Protein AF-A0A930YF45-F1 (afdb_monomer_lite)

Radius of gyration: 13.36 Å; chains: 1; bounding box: 34×24×32 Å

Foldseek 3Di:
DWKDFLDFDWTKDADPPVQQRIFTKGWDPPWDWQADPAWIKIFGKIWTAGPPRQWTWIKTWIWIGGPQFIKTKIWTPAIGDPCHPKTWMFMWTWGDPDPGMTDIDTDIDID

Sequence (111 aa):
MAHTSLVLEEVPFESSLPGCETGTVVNSEDSMAQFNNHGGSFIGTKEFTCAGGTSGFDLRLRARFGAGGSTGSWVVADAWGAYAGMKGSGSLVGVSVSETEIDDIFTGTVR

Organism: NCBI:txid433663

Secondary structure (DSSP, 8-state):
-EEEESSS--EEEE--STT-SEEEEEE-TT-EEEEETTEEEEEEEEEEEETTSS-EEEEEEEEEEETTEEEEEEEEEEEEGGGTT--EEEEEEEEE-SSSEEEEEEEEEE-

pLDDT: mean 83.37, std 11.56, range [51.06, 96.75]

Structure (mmCIF, N/CA/C/O backbone):
data_AF-A0A930YF45-F1
#
_entry.id   AF-A0A930YF45-F1
#
loop_
_atom_site.group_PDB
_atom_site.id
_atom_site.type_symbol
_atom_site.label_atom_id
_atom_site.label_alt_id
_atom_site.label_comp_id
_atom_site.label_asym_id
_atom_site.label_entity_id
_atom_site.label_seq_id
_atom_site.pdbx_PDB_ins_code
_atom_site.Cartn_x
_atom_site.Cartn_y
_atom_site.Cartn_z
_atom_site.occupancy
_atom_site.B_iso_or_equiv
_atom_site.auth_seq_id
_atom_site.auth_comp_id
_atom_site.auth_asym_id
_atom_site.auth_atom_id
_atom_site.pdbx_PDB_model_num
ATOM 1 N N . MET A 1 1 ? -4.959 3.758 -6.150 1.00 52.62 1 MET A N 1
ATOM 2 C CA . MET A 1 1 ? -3.611 3.565 -6.729 1.00 52.62 1 MET A CA 1
ATOM 3 C C . MET A 1 1 ? -2.611 3.960 -5.660 1.00 52.62 1 MET A C 1
ATOM 5 O O . MET A 1 1 ? -2.894 4.924 -4.961 1.00 52.62 1 MET A O 1
ATOM 9 N N . ALA A 1 2 ? -1.525 3.215 -5.465 1.00 54.19 2 ALA A N 1
ATOM 10 C CA . ALA A 1 2 ? -0.462 3.635 -4.555 1.00 54.19 2 ALA A CA 1
ATOM 11 C C . ALA A 1 2 ? 0.850 3.721 -5.330 1.00 54.19 2 ALA A C 1
ATOM 13 O O . ALA A 1 2 ? 1.222 2.773 -6.021 1.00 54.19 2 ALA A O 1
ATOM 14 N N . HIS A 1 3 ? 1.535 4.850 -5.215 1.00 57.12 3 HIS A N 1
ATOM 15 C CA . HIS A 1 3 ? 2.862 5.012 -5.788 1.00 57.12 3 HIS A CA 1
ATOM 16 C C . HIS A 1 3 ? 3.869 4.295 -4.876 1.00 57.12 3 HIS A C 1
ATOM 18 O O . HIS A 1 3 ? 3.908 4.524 -3.668 1.00 57.12 3 HIS A O 1
ATOM 24 N N . THR A 1 4 ? 4.668 3.387 -5.428 1.00 52.97 4 THR A N 1
ATOM 25 C CA . THR A 1 4 ? 5.775 2.747 -4.716 1.00 52.97 4 THR A CA 1
ATOM 26 C C . THR A 1 4 ? 7.079 3.372 -5.185 1.00 52.97 4 THR A C 1
ATOM 28 O O . THR A 1 4 ? 7.594 3.053 -6.259 1.00 52.97 4 THR A O 1
ATOM 31 N N . SER A 1 5 ? 7.647 4.219 -4.327 1.00 52.91 5 SER A N 1
ATOM 32 C CA . SER A 1 5 ? 9.058 4.584 -4.412 1.00 52.91 5 SER A CA 1
ATOM 33 C C . SER A 1 5 ? 9.910 3.391 -3.967 1.00 52.91 5 SER A C 1
ATOM 35 O O . SER A 1 5 ? 9.614 2.732 -2.964 1.00 52.91 5 SER A O 1
ATOM 37 N N . LEU A 1 6 ? 10.972 3.082 -4.718 1.00 53.72 6 LEU A N 1
ATOM 38 C CA . LEU A 1 6 ? 11.993 2.113 -4.293 1.00 53.72 6 LEU A CA 1
ATOM 39 C C . LEU A 1 6 ? 12.941 2.693 -3.225 1.00 53.72 6 LEU A C 1
ATOM 41 O O . LEU A 1 6 ? 13.822 1.987 -2.732 1.00 53.72 6 LEU A O 1
ATOM 45 N N . VAL A 1 7 ? 12.749 3.960 -2.856 1.00 51.06 7 VAL A N 1
ATOM 46 C CA . VAL A 1 7 ? 13.379 4.642 -1.725 1.00 51.06 7 VAL A CA 1
ATOM 47 C C . VAL A 1 7 ? 12.352 4.686 -0.583 1.00 51.06 7 VAL A C 1
ATOM 49 O O . VAL A 1 7 ? 11.167 4.881 -0.837 1.00 51.06 7 VAL A O 1
ATOM 52 N N . LEU A 1 8 ? 12.769 4.430 0.663 1.00 55.00 8 LEU A N 1
ATOM 53 C CA . LEU A 1 8 ? 11.891 4.402 1.847 1.00 55.00 8 LEU A CA 1
ATOM 54 C C . LEU A 1 8 ? 11.304 5.795 2.133 1.00 55.00 8 LEU A C 1
ATOM 56 O O . LEU A 1 8 ? 11.839 6.541 2.949 1.00 55.00 8 LEU A O 1
ATOM 60 N N . GLU A 1 9 ? 10.216 6.142 1.458 1.00 62.72 9 GLU A N 1
ATOM 61 C CA . GLU A 1 9 ? 9.494 7.400 1.633 1.00 62.72 9 GLU A CA 1
ATOM 62 C C . GLU A 1 9 ? 8.000 7.130 1.833 1.00 62.72 9 GLU A C 1
ATOM 64 O O . GLU A 1 9 ? 7.456 6.159 1.305 1.00 62.72 9 GLU A O 1
ATOM 69 N N . GLU A 1 10 ? 7.344 7.990 2.615 1.00 69.19 10 GLU A N 1
ATOM 70 C CA . GLU A 1 10 ? 5.885 8.056 2.679 1.00 69.19 10 GLU A CA 1
ATOM 71 C C . GLU A 1 10 ? 5.355 8.525 1.330 1.00 69.19 10 GLU A C 1
ATOM 73 O O . GLU A 1 10 ? 5.654 9.634 0.884 1.00 69.19 10 GLU A O 1
ATOM 78 N N . VAL A 1 11 ? 4.546 7.689 0.686 1.00 78.31 11 VAL A N 1
ATOM 79 C CA . VAL A 1 11 ? 3.982 8.006 -0.626 1.00 78.31 11 VAL A CA 1
ATOM 80 C C . VAL A 1 11 ? 2.462 8.097 -0.530 1.00 78.31 11 VAL A C 1
ATOM 82 O O . VAL A 1 11 ? 1.858 7.292 0.182 1.00 78.31 11 VAL A O 1
ATOM 85 N N . PRO A 1 12 ? 1.795 9.056 -1.197 1.00 80.19 12 PRO A N 1
ATOM 86 C CA . PRO A 1 12 ? 0.340 9.094 -1.199 1.00 80.19 12 PRO A CA 1
ATOM 87 C C 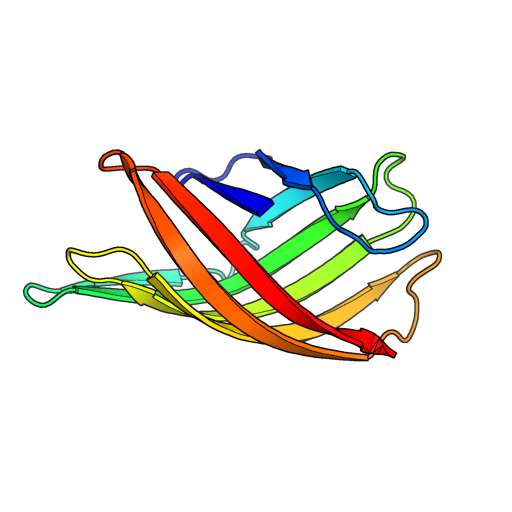. PRO A 1 12 ? -0.272 7.852 -1.864 1.00 80.19 12 PRO A C 1
ATOM 89 O O . PRO A 1 12 ? 0.244 7.330 -2.858 1.00 80.19 12 PRO A O 1
ATOM 92 N N . PHE A 1 13 ? -1.424 7.419 -1.350 1.00 83.25 13 PHE A N 1
ATOM 93 C CA . PHE A 1 13 ? -2.299 6.463 -2.026 1.00 83.25 13 PHE A CA 1
ATOM 94 C C . PHE A 1 13 ? -3.733 6.981 -2.126 1.00 83.25 13 PHE A C 1
ATOM 96 O O . PHE A 1 13 ? -4.185 7.798 -1.323 1.00 83.25 13 PHE A O 1
ATOM 103 N N . GLU A 1 14 ? -4.459 6.423 -3.089 1.00 83.69 14 GLU A N 1
ATOM 104 C CA . GLU A 1 14 ? -5.908 6.547 -3.228 1.00 83.69 14 GLU A CA 1
ATOM 105 C C . GLU A 1 14 ? -6.577 5.173 -3.112 1.00 83.69 14 GLU A C 1
ATOM 107 O O . GLU A 1 14 ? -6.093 4.185 -3.689 1.00 83.69 14 GLU A O 1
ATOM 112 N N . SER A 1 15 ? -7.708 5.099 -2.413 1.00 84.00 15 SER A N 1
ATOM 113 C CA . SER A 1 15 ? -8.489 3.873 -2.248 1.00 84.00 15 SER A CA 1
ATOM 114 C C . SER A 1 15 ? -9.993 4.109 -2.397 1.00 84.00 15 SER A C 1
ATOM 116 O O . SER A 1 15 ? -10.486 5.230 -2.315 1.00 84.00 15 SER A O 1
ATOM 118 N N . SER A 1 16 ? -10.738 3.028 -2.620 1.00 85.50 16 SER A N 1
ATOM 119 C CA . SER A 1 16 ? -12.205 3.031 -2.605 1.00 85.50 16 SER A CA 1
ATOM 120 C C . SER A 1 16 ? -12.792 2.614 -1.250 1.00 85.50 16 SER A C 1
ATOM 122 O O . SER A 1 16 ? -13.994 2.360 -1.161 1.00 85.50 16 SER A O 1
ATOM 124 N N . LEU A 1 17 ? -11.964 2.498 -0.204 1.00 83.69 17 LEU A N 1
ATOM 125 C CA . LEU A 1 17 ? -12.414 2.144 1.139 1.00 83.69 17 LEU A CA 1
ATOM 126 C C . LEU A 1 17 ? -13.086 3.363 1.793 1.00 83.69 17 LEU A C 1
ATOM 128 O O . LEU A 1 17 ? -12.437 4.404 1.917 1.00 83.69 17 LEU A O 1
ATOM 132 N N . PRO A 1 18 ? -14.360 3.256 2.220 1.00 84.00 18 PRO A N 1
ATOM 133 C CA . PRO A 1 18 ? -15.068 4.373 2.840 1.00 84.00 18 PRO A CA 1
ATOM 134 C C . PRO A 1 18 ? -14.363 4.856 4.111 1.00 84.00 18 PRO A C 1
ATOM 136 O O . PRO A 1 18 ? -14.214 4.082 5.053 1.00 84.00 18 PRO A O 1
ATOM 139 N N . GLY A 1 19 ? -13.977 6.133 4.156 1.00 83.25 19 GLY A N 1
ATOM 140 C CA . GLY A 1 19 ? -13.215 6.715 5.266 1.00 83.25 19 GLY A CA 1
ATOM 141 C C . GLY A 1 19 ? -11.704 6.468 5.197 1.00 83.25 19 GLY A C 1
ATOM 142 O O . GLY A 1 19 ? -11.011 6.626 6.201 1.00 83.25 19 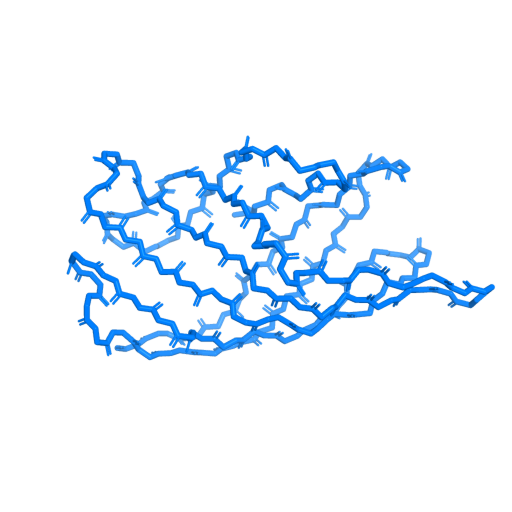GLY A O 1
ATOM 143 N N . CYS A 1 20 ? -11.188 6.021 4.054 1.00 87.62 20 CYS A N 1
ATOM 144 C CA . CYS A 1 20 ? -9.759 5.906 3.750 1.00 87.62 20 CYS A CA 1
ATOM 145 C C . CYS A 1 20 ? -9.511 6.147 2.258 1.00 87.62 20 CYS A C 1
ATOM 147 O O . CYS A 1 20 ? -8.727 5.454 1.608 1.00 87.62 20 CYS A O 1
ATOM 149 N N . GLU A 1 21 ? -10.222 7.113 1.683 1.00 90.62 21 GLU A N 1
ATOM 150 C CA . GLU A 1 21 ? -10.140 7.436 0.261 1.00 90.62 21 GLU A CA 1
ATOM 151 C C . GLU A 1 21 ? -8.730 7.891 -0.127 1.00 90.62 21 GLU A C 1
ATOM 153 O O . GLU A 1 21 ? -8.292 7.651 -1.250 1.00 90.62 21 GLU A O 1
ATOM 158 N N . THR A 1 22 ? -8.007 8.497 0.817 1.00 88.12 22 THR A N 1
ATOM 159 C CA . THR A 1 22 ? -6.609 8.905 0.672 1.00 88.12 22 THR A CA 1
ATOM 160 C C . THR A 1 22 ? -5.800 8.595 1.929 1.00 88.12 22 THR A C 1
ATOM 162 O O . THR A 1 22 ? -6.352 8.420 3.022 1.00 88.12 22 THR A O 1
ATOM 165 N N . GLY A 1 23 ? -4.477 8.547 1.785 1.00 87.94 23 GLY A N 1
ATOM 166 C CA . GLY A 1 23 ? -3.557 8.331 2.897 1.00 87.94 23 GLY A CA 1
ATOM 167 C C . GLY A 1 23 ? -2.098 8.255 2.458 1.00 87.94 23 GLY A C 1
ATOM 168 O O . GLY A 1 23 ? -1.769 8.629 1.332 1.00 87.94 23 GLY A O 1
ATOM 169 N N . THR A 1 24 ? -1.236 7.763 3.343 1.00 88.25 24 THR A N 1
ATOM 170 C CA . THR A 1 24 ? 0.181 7.493 3.072 1.00 88.25 24 THR A CA 1
ATOM 171 C C . THR A 1 24 ? 0.479 6.002 3.147 1.00 88.25 24 THR A C 1
ATOM 173 O O . THR A 1 24 ? -0.142 5.264 3.911 1.00 88.25 24 THR A O 1
ATOM 176 N N . VAL A 1 25 ? 1.421 5.545 2.327 1.00 88.06 25 VAL A N 1
ATOM 177 C CA . VAL A 1 25 ? 1.942 4.180 2.356 1.00 88.06 25 VAL A CA 1
ATOM 178 C C . VAL A 1 25 ? 3.444 4.196 2.608 1.00 88.06 25 VAL A C 1
ATOM 180 O O . VAL A 1 25 ? 4.167 4.987 2.002 1.00 88.06 25 VAL A O 1
ATOM 183 N N . VAL A 1 26 ? 3.912 3.300 3.476 1.00 87.62 26 VAL A N 1
ATOM 184 C CA . VAL A 1 26 ? 5.340 3.078 3.752 1.00 87.62 26 VAL A CA 1
ATOM 185 C C . VAL A 1 26 ? 5.679 1.597 3.713 1.00 87.62 26 VAL A C 1
ATOM 187 O O . VAL A 1 26 ? 4.873 0.745 4.085 1.00 87.62 26 VAL A O 1
ATOM 190 N N . ASN A 1 27 ? 6.888 1.274 3.251 1.00 84.38 27 ASN A N 1
ATOM 191 C CA . ASN A 1 27 ? 7.417 -0.081 3.381 1.00 84.38 27 ASN A CA 1
ATOM 192 C C . ASN A 1 27 ? 7.926 -0.276 4.812 1.00 84.38 27 ASN A C 1
ATOM 194 O O . ASN A 1 27 ? 8.679 0.554 5.320 1.00 84.38 27 ASN A O 1
ATOM 198 N N . SER A 1 28 ? 7.564 -1.393 5.433 1.00 81.44 28 SER A N 1
ATOM 199 C CA . SER A 1 28 ? 8.115 -1.798 6.722 1.00 81.44 28 SER A CA 1
ATOM 200 C C . SER A 1 28 ? 9.613 -2.113 6.622 1.00 81.44 28 SER A C 1
ATOM 202 O O . SER A 1 28 ? 10.116 -2.469 5.553 1.00 81.44 28 SER A O 1
ATOM 204 N N . GLU A 1 29 ? 10.327 -2.053 7.748 1.00 78.38 29 GLU A N 1
ATOM 205 C CA . GLU A 1 29 ? 11.772 -2.326 7.803 1.00 78.38 29 GLU A CA 1
ATOM 206 C C . GLU A 1 29 ? 12.151 -3.757 7.372 1.00 78.38 29 GLU A C 1
ATOM 208 O O . GLU A 1 29 ? 13.260 -3.986 6.892 1.00 78.38 29 GLU A O 1
ATOM 213 N N . ASP A 1 30 ? 11.241 -4.728 7.507 1.00 78.00 30 ASP A N 1
ATOM 214 C CA . ASP A 1 30 ? 11.443 -6.123 7.088 1.00 78.00 30 ASP A CA 1
ATOM 215 C C . ASP A 1 30 ? 11.175 -6.363 5.591 1.00 78.00 30 ASP A C 1
ATOM 217 O O . ASP A 1 30 ? 11.301 -7.490 5.099 1.00 78.00 30 ASP A O 1
ATOM 221 N N . SER A 1 31 ? 10.819 -5.315 4.848 1.00 81.38 31 SER A N 1
ATOM 222 C CA . SER A 1 31 ? 10.580 -5.399 3.413 1.00 81.38 31 SER A CA 1
ATOM 223 C C . SER A 1 31 ? 11.874 -5.602 2.634 1.00 81.38 31 SER A C 1
ATOM 225 O O . SER A 1 31 ? 12.809 -4.808 2.706 1.00 81.38 31 SER A O 1
ATOM 227 N N . MET A 1 32 ? 11.911 -6.656 1.818 1.00 78.50 32 MET A N 1
ATOM 228 C CA . MET A 1 32 ? 13.078 -7.011 1.020 1.00 78.50 32 MET A CA 1
ATOM 229 C C . MET A 1 32 ? 12.730 -7.077 -0.468 1.00 78.50 32 MET A C 1
ATOM 231 O O . MET A 1 32 ? 11.895 -7.878 -0.902 1.00 78.50 32 MET A O 1
ATOM 235 N N . ALA A 1 33 ? 13.441 -6.274 -1.259 1.00 78.00 33 ALA A N 1
ATOM 236 C CA . ALA A 1 33 ? 13.495 -6.395 -2.708 1.00 78.00 33 ALA A CA 1
ATOM 237 C C . ALA A 1 33 ? 14.765 -7.157 -3.115 1.00 78.00 33 ALA A C 1
ATOM 239 O O . ALA A 1 33 ? 15.868 -6.834 -2.679 1.00 78.00 33 ALA A O 1
ATOM 240 N N . GLN A 1 34 ? 14.612 -8.179 -3.952 1.00 79.31 34 GLN A N 1
ATOM 241 C CA . GLN A 1 34 ? 15.720 -8.929 -4.539 1.00 79.31 34 GLN A CA 1
ATOM 242 C C . GLN A 1 34 ? 15.662 -8.810 -6.054 1.00 79.31 34 GLN A C 1
ATOM 244 O O . GLN A 1 34 ? 14.601 -9.008 -6.642 1.00 79.31 34 GLN A O 1
ATOM 249 N N . PHE A 1 35 ? 16.802 -8.544 -6.684 1.00 76.00 35 PHE A N 1
ATOM 250 C CA . PHE A 1 35 ? 16.915 -8.398 -8.133 1.00 76.00 35 PHE A CA 1
ATOM 251 C C . PHE A 1 35 ? 17.923 -9.404 -8.692 1.00 76.00 35 PHE A C 1
ATOM 253 O O . PHE A 1 35 ? 18.955 -9.679 -8.079 1.00 76.00 35 PHE A O 1
ATOM 260 N N . ASN A 1 36 ? 17.614 -9.977 -9.851 1.00 73.00 36 ASN A N 1
ATOM 261 C CA . ASN A 1 36 ? 18.479 -10.862 -10.621 1.00 73.00 36 ASN A CA 1
ATOM 262 C C . ASN A 1 36 ? 18.400 -10.513 -12.121 1.00 73.00 36 ASN A C 1
ATOM 264 O O . ASN A 1 36 ? 17.588 -9.694 -12.545 1.00 73.00 36 ASN A O 1
ATOM 268 N N . ASN A 1 37 ? 19.226 -11.160 -12.947 1.00 68.88 37 ASN A N 1
ATOM 269 C CA . ASN A 1 37 ? 19.311 -10.865 -14.387 1.00 68.88 37 ASN A CA 1
ATOM 270 C C . ASN A 1 37 ? 18.012 -11.128 -15.185 1.00 68.88 37 ASN A C 1
ATOM 272 O O . ASN A 1 37 ? 17.957 -10.798 -16.365 1.00 68.88 37 ASN A O 1
ATOM 276 N N . HIS A 1 38 ? 16.986 -11.732 -14.579 1.00 67.81 38 HIS A N 1
ATOM 277 C CA . HIS A 1 38 ? 15.713 -12.076 -15.220 1.00 67.81 38 HIS A CA 1
ATOM 278 C C . HIS A 1 38 ? 14.511 -11.339 -14.606 1.00 67.81 38 HIS A C 1
ATOM 280 O O . HIS A 1 38 ? 13.374 -11.606 -14.996 1.00 67.81 38 HIS A O 1
ATOM 286 N N . GLY A 1 39 ? 14.737 -10.439 -13.644 1.00 75.19 39 GLY A N 1
ATOM 287 C CA . GLY A 1 39 ? 13.684 -9.704 -12.949 1.00 75.19 39 GLY A CA 1
ATOM 288 C C . GLY A 1 39 ? 13.970 -9.543 -11.461 1.00 75.19 39 GLY A C 1
ATOM 289 O O . GLY A 1 39 ? 15.101 -9.666 -11.002 1.00 75.19 39 GLY A O 1
ATOM 290 N N . GLY A 1 40 ? 12.931 -9.282 -10.680 1.00 82.19 40 GLY A N 1
ATOM 291 C CA . GLY A 1 40 ? 13.054 -9.152 -9.233 1.00 82.19 40 GLY A CA 1
ATOM 292 C C . GLY A 1 40 ? 11.887 -9.764 -8.477 1.00 82.19 40 GLY A C 1
ATOM 293 O O . GLY A 1 40 ? 10.915 -10.242 -9.059 1.00 82.19 40 GLY A O 1
ATOM 294 N N . SER A 1 41 ? 11.971 -9.747 -7.157 1.00 84.81 41 SER A N 1
ATOM 295 C CA . SER A 1 41 ? 10.865 -10.087 -6.274 1.00 84.81 41 SER A CA 1
ATOM 296 C C . SER A 1 41 ? 10.850 -9.193 -5.052 1.00 84.81 41 SER A C 1
ATOM 298 O O . SER A 1 41 ? 11.907 -8.880 -4.510 1.00 84.81 41 SER A O 1
ATOM 300 N N . PHE A 1 42 ? 9.653 -8.855 -4.593 1.00 84.62 42 PHE A N 1
ATOM 301 C CA . PHE A 1 42 ? 9.424 -8.169 -3.332 1.00 84.62 42 PHE A CA 1
ATOM 302 C C . PHE A 1 42 ? 8.679 -9.087 -2.380 1.00 84.62 42 PHE A C 1
ATOM 304 O O . PHE A 1 42 ? 7.669 -9.695 -2.753 1.00 84.62 42 PHE A O 1
ATOM 311 N N . ILE A 1 43 ? 9.173 -9.181 -1.153 1.00 88.19 43 ILE A N 1
ATOM 312 C CA . ILE A 1 43 ? 8.464 -9.790 -0.035 1.00 88.19 43 ILE A CA 1
ATOM 313 C C . ILE A 1 43 ? 8.611 -8.828 1.133 1.00 88.19 43 ILE A C 1
ATOM 315 O O . ILE A 1 43 ? 9.730 -8.531 1.541 1.00 88.19 43 ILE A O 1
ATOM 319 N N . GLY A 1 44 ? 7.493 -8.349 1.657 1.00 90.06 44 GLY A N 1
ATOM 320 C CA . GLY A 1 44 ? 7.506 -7.336 2.702 1.00 90.06 44 GLY A CA 1
ATOM 321 C C . GLY A 1 44 ? 6.113 -6.984 3.176 1.00 90.06 44 GLY A C 1
ATOM 322 O O . GLY A 1 44 ? 5.128 -7.560 2.699 1.00 90.06 44 GLY A O 1
ATOM 323 N N . THR A 1 45 ? 6.044 -6.035 4.096 1.00 91.88 45 THR A N 1
ATOM 324 C CA . THR A 1 45 ? 4.792 -5.466 4.584 1.00 91.88 45 THR A CA 1
ATOM 325 C C . THR A 1 45 ? 4.748 -3.993 4.192 1.00 91.88 45 THR A C 1
ATOM 327 O O . THR A 1 45 ? 5.757 -3.294 4.224 1.00 91.88 45 THR A O 1
ATOM 330 N N . LYS A 1 46 ? 3.587 -3.521 3.752 1.00 90.06 46 LYS A N 1
ATOM 331 C CA . LYS A 1 46 ? 3.330 -2.094 3.561 1.00 90.06 46 LYS A CA 1
ATOM 332 C C . LYS A 1 46 ? 2.271 -1.657 4.553 1.00 90.06 46 LYS A C 1
ATOM 334 O O . LYS A 1 46 ? 1.211 -2.279 4.598 1.00 90.06 46 LYS A O 1
ATOM 339 N N . GLU A 1 47 ? 2.563 -0.597 5.284 1.00 92.25 47 GLU A N 1
ATOM 340 C CA . GLU A 1 47 ? 1.616 0.073 6.169 1.00 92.25 47 GLU A CA 1
ATOM 341 C C . GLU A 1 47 ? 0.881 1.146 5.364 1.00 92.25 47 GLU A C 1
ATOM 343 O O . GLU A 1 47 ? 1.514 1.984 4.720 1.00 92.25 47 GLU A O 1
ATOM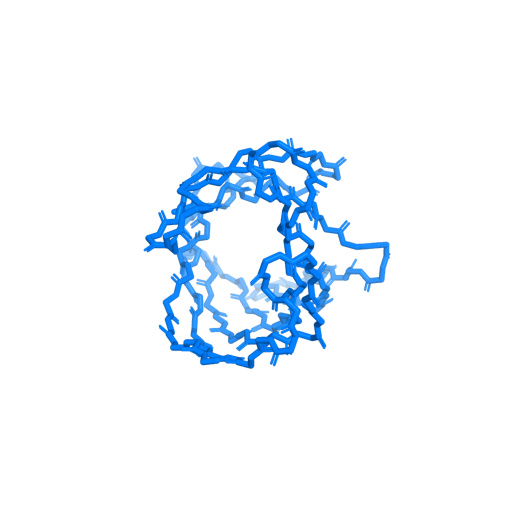 348 N N . PHE A 1 48 ? -0.449 1.089 5.374 1.00 92.19 48 PHE A N 1
ATOM 349 C CA . PHE A 1 48 ? -1.338 2.079 4.778 1.00 92.19 48 PHE A CA 1
ATOM 350 C C . PHE A 1 48 ? -2.025 2.855 5.892 1.00 92.19 48 PHE A C 1
ATOM 352 O O . PHE A 1 48 ? -2.873 2.319 6.609 1.00 92.19 48 PHE A O 1
ATOM 359 N N . THR A 1 49 ? -1.708 4.139 5.990 1.00 93.38 49 THR A N 1
ATOM 360 C CA . THR A 1 49 ? -2.271 5.041 6.990 1.00 93.38 49 THR A CA 1
ATOM 361 C C . THR A 1 49 ? -3.250 5.993 6.325 1.00 93.38 49 THR A C 1
ATOM 363 O O . THR A 1 49 ? -2.884 6.791 5.465 1.00 93.38 49 THR A O 1
ATOM 366 N N . CYS A 1 50 ? -4.520 5.912 6.713 1.00 92.12 50 CYS A N 1
ATOM 367 C CA . CYS A 1 50 ? -5.584 6.738 6.154 1.00 92.12 50 CYS A CA 1
ATOM 368 C C . CYS A 1 50 ? -5.429 8.203 6.578 1.00 92.12 50 CYS A C 1
ATOM 370 O O . CYS A 1 50 ? -4.890 8.505 7.649 1.00 92.12 50 CYS A O 1
ATOM 372 N N . ALA A 1 51 ? -5.945 9.125 5.764 1.00 84.94 51 ALA A N 1
ATOM 373 C CA . ALA A 1 51 ? -5.935 10.550 6.069 1.00 84.94 51 ALA A CA 1
ATOM 374 C C . ALA A 1 51 ? -6.503 10.824 7.476 1.00 84.94 51 ALA A C 1
ATOM 376 O O . ALA A 1 51 ? -7.613 10.418 7.817 1.00 84.94 51 ALA A O 1
ATOM 377 N N . GLY A 1 52 ? -5.712 11.508 8.307 1.00 80.81 52 GLY A N 1
ATOM 378 C CA . GLY A 1 52 ? -6.013 11.743 9.723 1.00 80.81 52 GLY A CA 1
ATOM 379 C C . GLY A 1 52 ? -5.262 10.829 10.698 1.00 80.81 52 GLY A C 1
ATOM 380 O O . GLY A 1 52 ? -5.284 11.102 11.894 1.00 80.81 52 GLY A O 1
ATOM 381 N N . GLY A 1 53 ? -4.573 9.787 10.220 1.00 85.88 53 GLY A N 1
ATOM 382 C CA . GLY A 1 53 ? -3.583 9.019 10.988 1.00 85.88 53 GLY A CA 1
ATOM 383 C C . GLY A 1 53 ? -4.135 8.123 12.102 1.00 85.88 53 GLY A C 1
ATOM 384 O O . GLY A 1 53 ? -3.376 7.438 12.777 1.00 85.88 53 GLY A O 1
ATOM 385 N N . THR A 1 54 ? -5.449 8.109 12.327 1.00 89.56 54 THR A N 1
ATOM 386 C CA . THR A 1 54 ? -6.088 7.349 13.418 1.00 89.56 54 THR A CA 1
ATOM 387 C C . THR A 1 54 ? -6.542 5.950 13.008 1.00 89.56 54 THR A C 1
ATOM 389 O O . THR A 1 54 ? -6.968 5.164 13.856 1.00 89.56 54 THR A O 1
ATOM 392 N N . SER A 1 55 ? -6.481 5.630 11.717 1.00 93.56 55 SER A N 1
ATOM 393 C CA . SER A 1 55 ? -6.888 4.342 11.163 1.00 93.56 55 SER A CA 1
ATOM 394 C C . SER A 1 55 ? -5.999 3.957 9.990 1.00 93.56 55 SER A C 1
ATOM 396 O O . SER A 1 55 ? -5.450 4.826 9.310 1.00 93.56 55 SER A O 1
ATOM 398 N N . GLY A 1 56 ? -5.858 2.656 9.776 1.00 94.25 56 GLY A N 1
ATOM 399 C CA . GLY A 1 56 ? -4.992 2.113 8.745 1.00 94.25 56 GLY A CA 1
ATOM 400 C C . GLY A 1 56 ? -4.927 0.595 8.806 1.00 94.25 56 GLY A C 1
ATOM 401 O O . GLY A 1 56 ? -5.639 -0.044 9.594 1.00 94.25 56 GLY A O 1
ATOM 402 N N . PHE A 1 57 ? -4.121 0.027 7.922 1.00 94.88 57 PHE A N 1
ATOM 403 C CA . PHE A 1 57 ? -3.947 -1.410 7.784 1.00 94.88 57 PHE A CA 1
ATOM 404 C C . PHE A 1 57 ? -2.603 -1.764 7.156 1.00 94.88 57 PHE A C 1
ATOM 406 O O . PHE A 1 57 ? -2.064 -1.038 6.323 1.00 94.88 57 PHE A O 1
ATOM 413 N N . ASP A 1 58 ? -2.124 -2.953 7.496 1.00 94.75 58 ASP A N 1
ATOM 414 C CA . ASP A 1 58 ? -0.899 -3.522 6.962 1.00 94.75 58 ASP A CA 1
ATOM 415 C C . ASP A 1 58 ? -1.220 -4.569 5.912 1.00 94.75 58 ASP A C 1
ATOM 417 O O . ASP A 1 58 ? -1.981 -5.514 6.151 1.00 94.75 58 ASP A O 1
ATOM 421 N N . LEU A 1 59 ? -0.583 -4.461 4.751 1.00 94.25 59 LEU A N 1
ATOM 422 C CA . LEU A 1 59 ? -0.630 -5.484 3.719 1.00 94.25 59 LEU A CA 1
ATOM 423 C C . LEU A 1 59 ? 0.692 -6.235 3.668 1.00 94.25 59 LEU A C 1
ATOM 425 O O . LEU A 1 59 ? 1.732 -5.669 3.336 1.00 94.25 59 LEU A O 1
ATOM 429 N N . ARG A 1 60 ? 0.643 -7.548 3.895 1.00 94.19 60 ARG A N 1
ATOM 430 C CA . ARG A 1 60 ? 1.760 -8.439 3.583 1.00 94.19 60 ARG A CA 1
ATOM 431 C C . ARG A 1 60 ? 1.733 -8.801 2.107 1.00 94.19 60 ARG A C 1
ATOM 433 O O . ARG A 1 60 ? 0.723 -9.279 1.590 1.00 94.19 60 ARG A O 1
ATOM 440 N N . LEU A 1 61 ? 2.871 -8.628 1.450 1.00 91.94 61 LEU A N 1
ATOM 441 C CA . LEU A 1 61 ? 3.005 -8.628 0.002 1.00 91.94 61 LEU A CA 1
ATOM 442 C C . LEU A 1 61 ? 3.987 -9.683 -0.477 1.00 91.94 61 LEU A C 1
ATOM 444 O O . LEU A 1 61 ? 5.015 -9.959 0.146 1.00 91.94 61 LEU A O 1
ATOM 448 N N . ARG A 1 62 ? 3.680 -10.237 -1.647 1.00 91.44 62 ARG A N 1
ATOM 449 C CA . ARG A 1 62 ? 4.617 -11.015 -2.450 1.00 91.44 62 ARG A CA 1
ATOM 450 C C . ARG A 1 62 ? 4.425 -10.641 -3.912 1.00 91.44 62 ARG A C 1
ATOM 452 O O . ARG A 1 62 ? 3.390 -10.970 -4.488 1.00 91.44 62 ARG A O 1
ATOM 459 N N . ALA A 1 63 ? 5.423 -10.002 -4.506 1.00 90.06 63 ALA A N 1
ATOM 460 C CA . ALA A 1 63 ? 5.403 -9.573 -5.900 1.00 90.06 63 ALA A CA 1
ATOM 461 C C . ALA A 1 63 ? 6.639 -10.054 -6.662 1.00 90.06 63 ALA A C 1
ATOM 463 O O . ALA A 1 63 ? 7.688 -10.334 -6.078 1.00 90.06 63 ALA A O 1
ATOM 464 N N . ARG A 1 64 ? 6.507 -10.151 -7.982 1.00 88.00 64 ARG A N 1
ATOM 465 C CA . ARG A 1 64 ? 7.595 -10.357 -8.937 1.00 88.00 64 ARG A CA 1
ATOM 466 C C . ARG A 1 64 ? 7.671 -9.152 -9.864 1.00 88.00 64 ARG A C 1
ATOM 468 O O . ARG A 1 64 ? 6.636 -8.699 -10.341 1.00 88.00 64 ARG A O 1
ATOM 475 N N . PHE A 1 65 ? 8.885 -8.694 -10.134 1.00 82.38 65 PHE A N 1
ATOM 476 C CA . PHE A 1 65 ? 9.204 -7.609 -11.054 1.00 82.38 65 PHE A CA 1
ATOM 477 C C . PHE A 1 65 ? 9.771 -8.169 -12.356 1.00 82.38 65 PHE A C 1
ATOM 479 O O . PHE A 1 65 ? 10.548 -9.126 -12.340 1.00 82.38 65 PHE A O 1
ATOM 486 N N . GLY A 1 66 ? 9.434 -7.539 -13.472 1.00 75.19 66 GLY A N 1
ATOM 487 C CA . GLY A 1 66 ? 10.041 -7.778 -14.776 1.00 75.19 66 GLY A CA 1
ATOM 488 C C . GLY A 1 66 ? 10.010 -6.510 -15.625 1.00 75.19 66 GLY A C 1
ATOM 489 O O . GLY A 1 66 ? 9.571 -5.460 -15.169 1.00 75.19 66 GLY A O 1
ATOM 490 N N . ALA A 1 67 ? 10.436 -6.615 -16.884 1.00 69.00 67 ALA A N 1
ATOM 491 C CA . ALA A 1 67 ? 10.527 -5.471 -17.800 1.00 69.00 67 ALA A CA 1
ATOM 492 C C . ALA A 1 67 ? 9.190 -4.738 -18.057 1.00 69.00 67 ALA A C 1
ATOM 494 O O . ALA A 1 67 ? 9.199 -3.625 -18.566 1.00 69.00 67 ALA A O 1
ATOM 495 N N . GLY A 1 68 ? 8.052 -5.360 -17.730 1.00 72.44 68 GLY A N 1
ATOM 496 C CA . GLY A 1 68 ? 6.714 -4.785 -17.893 1.00 72.44 68 GLY A CA 1
ATOM 497 C C . GLY A 1 68 ? 6.045 -4.313 -16.598 1.00 72.44 68 GLY A C 1
ATOM 498 O O . GLY A 1 68 ? 4.852 -4.034 -16.638 1.00 72.44 68 GLY A O 1
ATOM 499 N N . GLY A 1 69 ? 6.761 -4.276 -15.466 1.00 81.19 69 GLY A N 1
ATOM 500 C CA . GLY A 1 69 ? 6.212 -3.878 -14.165 1.00 81.19 69 GLY A CA 1
ATOM 501 C C . GLY A 1 69 ? 6.220 -4.995 -13.118 1.00 81.19 69 GLY A C 1
ATOM 502 O O . GLY A 1 69 ? 7.107 -5.857 -13.114 1.00 81.19 69 GLY A O 1
ATOM 503 N N . SER A 1 70 ? 5.244 -4.975 -12.208 1.00 85.56 70 SER A N 1
ATOM 504 C CA . SER A 1 70 ? 5.129 -5.913 -11.089 1.00 85.56 70 SER A CA 1
ATOM 505 C C . SER A 1 70 ? 3.809 -6.692 -11.130 1.00 85.56 70 SER A C 1
ATOM 507 O O . SER A 1 70 ? 2.777 -6.194 -11.572 1.00 85.56 70 SER A O 1
ATOM 509 N N . THR A 1 71 ? 3.819 -7.942 -10.677 1.00 90.69 71 THR A N 1
ATOM 510 C CA . THR A 1 71 ? 2.587 -8.692 -10.385 1.00 90.69 71 THR A CA 1
ATOM 511 C C . THR A 1 71 ? 2.745 -9.438 -9.076 1.00 90.69 71 THR A C 1
ATOM 513 O O . THR A 1 71 ? 3.817 -9.972 -8.775 1.00 90.69 71 THR A O 1
ATOM 516 N N . GLY A 1 72 ? 1.687 -9.493 -8.277 1.00 92.06 72 GLY A N 1
ATOM 517 C CA . GLY A 1 72 ? 1.774 -10.106 -6.963 1.00 92.06 72 GLY A CA 1
ATOM 518 C C . GLY A 1 72 ? 0.442 -10.353 -6.285 1.00 92.06 72 GLY A C 1
ATOM 519 O O . GLY A 1 72 ? -0.634 -10.160 -6.849 1.00 92.06 72 GLY A O 1
ATOM 520 N N . SER A 1 73 ? 0.549 -10.785 -5.039 1.00 94.31 73 SER A N 1
ATOM 521 C CA . SER A 1 73 ? -0.569 -11.011 -4.133 1.00 94.31 73 SER A CA 1
ATOM 522 C C . SER A 1 73 ? -0.351 -10.271 -2.826 1.00 94.31 73 SER A C 1
ATOM 524 O O . SER A 1 73 ? 0.792 -10.096 -2.390 1.00 94.31 73 SER A O 1
ATOM 526 N N . TRP A 1 74 ? -1.452 -9.928 -2.172 1.00 95.38 74 TRP A N 1
ATOM 527 C CA . TRP A 1 74 ? -1.450 -9.292 -0.865 1.00 95.38 74 TRP A CA 1
ATOM 528 C C . TRP A 1 74 ? -2.475 -9.926 0.070 1.00 95.38 74 TRP A C 1
ATOM 530 O O . TRP A 1 74 ? -3.472 -10.509 -0.368 1.00 95.38 74 TRP A O 1
ATOM 540 N N . VAL A 1 75 ? -2.224 -9.797 1.369 1.00 96.75 75 VAL A N 1
ATOM 541 C CA . VAL A 1 75 ? -3.145 -10.168 2.447 1.00 96.75 75 VAL A CA 1
ATOM 542 C C . VAL A 1 75 ? -3.060 -9.126 3.557 1.00 96.75 75 VAL A C 1
ATOM 544 O O . VAL A 1 75 ? -1.973 -8.629 3.840 1.00 96.75 75 VAL A O 1
ATOM 547 N N . VAL A 1 76 ? -4.191 -8.809 4.186 1.00 95.69 76 VAL A N 1
ATOM 548 C CA . VAL A 1 76 ? -4.225 -7.955 5.382 1.00 95.69 76 VAL A CA 1
ATOM 549 C C . VAL A 1 76 ? -3.521 -8.694 6.519 1.00 95.69 76 VAL A C 1
ATOM 551 O O . VAL A 1 76 ? -3.967 -9.768 6.939 1.00 95.69 76 VAL A O 1
ATOM 554 N N . ALA A 1 77 ? -2.402 -8.143 6.973 1.00 95.81 77 ALA A N 1
ATOM 555 C CA . ALA A 1 77 ? -1.612 -8.661 8.079 1.00 95.81 77 ALA A CA 1
ATOM 556 C C . ALA A 1 77 ? -2.184 -8.178 9.415 1.00 95.81 77 ALA A C 1
ATOM 558 O O . ALA A 1 77 ? -2.458 -9.001 10.292 1.00 95.81 77 ALA A O 1
ATOM 559 N N . ASP A 1 78 ? -2.440 -6.875 9.511 1.00 95.75 78 ASP A N 1
ATOM 560 C CA . ASP A 1 78 ? -3.060 -6.224 10.659 1.00 95.75 78 ASP A CA 1
ATOM 561 C C . ASP A 1 78 ? -3.904 -5.019 10.220 1.00 95.75 78 ASP A C 1
ATOM 563 O O . ASP A 1 78 ? -3.811 -4.570 9.076 1.00 95.75 78 ASP A O 1
ATOM 567 N N . ALA A 1 79 ? -4.769 -4.531 11.105 1.00 95.06 79 ALA A N 1
ATOM 568 C CA . ALA A 1 79 ? -5.559 -3.328 10.883 1.00 95.06 79 ALA A CA 1
ATOM 569 C C . ALA A 1 79 ? -5.976 -2.682 12.207 1.00 95.06 79 ALA A C 1
ATOM 571 O O . ALA A 1 79 ? -6.279 -3.374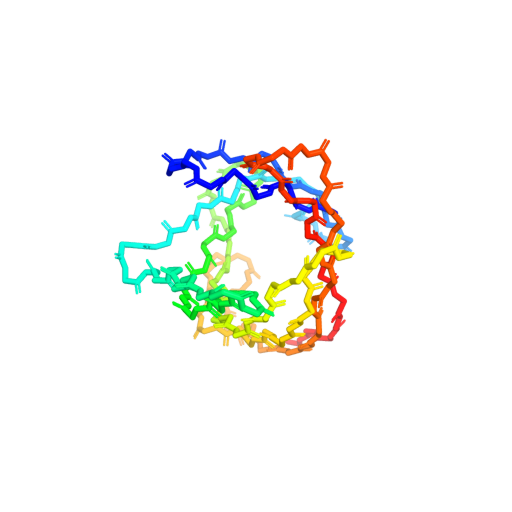 13.183 1.00 95.06 79 ALA A O 1
ATOM 572 N N . TRP A 1 80 ? -6.053 -1.351 12.227 1.00 95.69 80 TRP A N 1
ATOM 573 C CA . TRP A 1 80 ? -6.329 -0.564 13.431 1.00 95.69 80 TRP A CA 1
ATOM 574 C C . TRP A 1 80 ? -7.332 0.567 13.191 1.00 95.69 80 TRP A C 1
ATOM 576 O O . TRP A 1 80 ? -7.749 0.875 12.0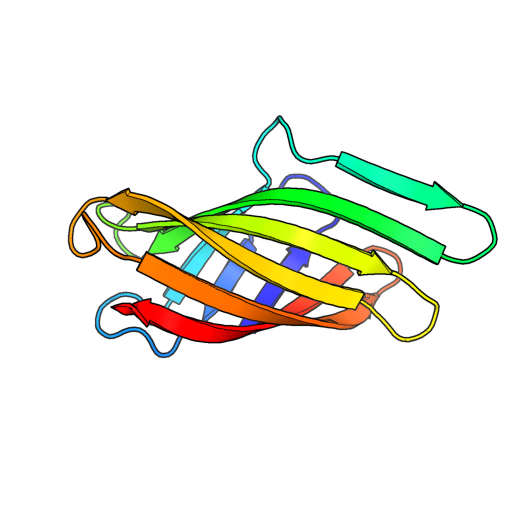70 1.00 95.69 80 TRP A O 1
ATOM 586 N N . GLY A 1 81 ? -7.751 1.194 14.293 1.00 93.75 81 GLY A N 1
ATOM 587 C CA . GLY A 1 81 ? -8.747 2.260 14.278 1.00 93.75 81 GLY A CA 1
ATOM 588 C C . GLY A 1 81 ? -10.088 1.762 13.740 1.00 93.75 81 GLY A C 1
ATOM 589 O O . GLY A 1 81 ? -10.584 0.717 14.160 1.00 93.75 81 GLY A O 1
ATOM 590 N N . ALA A 1 82 ? -10.663 2.495 12.785 1.00 91.75 82 ALA A N 1
ATOM 591 C CA . ALA A 1 82 ? -11.928 2.139 12.136 1.00 91.75 82 ALA A CA 1
ATOM 592 C C . ALA A 1 82 ? -11.887 0.800 11.372 1.00 91.75 82 ALA A C 1
ATOM 594 O O . ALA A 1 82 ? -12.936 0.218 11.104 1.00 91.75 82 ALA A O 1
ATOM 595 N N . TYR A 1 83 ? -10.690 0.300 11.057 1.00 93.06 83 TYR A N 1
ATOM 596 C CA . TYR A 1 83 ? -10.475 -0.945 10.323 1.00 93.06 83 TYR A CA 1
ATOM 597 C C . TYR A 1 83 ? -10.051 -2.107 11.224 1.00 93.06 83 TYR A C 1
ATOM 599 O O . TYR A 1 83 ? -9.713 -3.178 10.725 1.00 93.06 83 TYR A O 1
ATOM 607 N N . ALA A 1 84 ? -10.084 -1.930 12.549 1.00 94.56 84 ALA A N 1
ATOM 608 C CA . ALA A 1 84 ? -9.701 -2.973 13.491 1.00 94.56 84 ALA A CA 1
ATOM 609 C C . ALA A 1 84 ? -10.462 -4.285 13.234 1.00 94.56 84 ALA A C 1
ATOM 611 O O . ALA A 1 84 ? -11.692 -4.327 13.205 1.00 94.56 84 ALA A O 1
ATOM 612 N N . GLY A 1 85 ? -9.709 -5.373 13.062 1.00 93.94 85 GLY A N 1
ATOM 613 C CA . GLY A 1 85 ? -10.259 -6.697 12.764 1.00 93.94 85 GLY A CA 1
ATOM 614 C C . GLY A 1 85 ? -10.512 -6.982 11.280 1.00 93.94 85 GLY A C 1
ATOM 615 O O . GLY A 1 85 ? -10.895 -8.114 10.971 1.00 93.94 85 GLY A O 1
ATOM 616 N N . MET A 1 86 ? -10.245 -6.027 10.379 1.00 94.12 86 MET A N 1
ATOM 617 C CA . MET A 1 86 ? -10.352 -6.227 8.933 1.00 94.12 86 MET A CA 1
ATOM 618 C C . MET A 1 86 ? -9.556 -7.457 8.485 1.00 94.12 86 MET A C 1
ATOM 620 O O . MET A 1 86 ? -8.428 -7.713 8.921 1.00 94.12 86 MET A O 1
ATOM 624 N N . LYS A 1 87 ? -10.143 -8.228 7.572 1.00 95.56 87 LYS A N 1
ATOM 625 C CA . LYS A 1 87 ? -9.487 -9.320 6.855 1.00 95.56 87 LYS A CA 1
ATOM 626 C C . LYS A 1 87 ? -9.686 -9.136 5.366 1.00 95.56 87 LYS A C 1
ATOM 628 O O . LYS A 1 87 ? -10.781 -8.841 4.907 1.00 95.56 87 LYS A O 1
ATOM 633 N N . GLY A 1 88 ? -8.647 -9.393 4.590 1.00 94.94 88 GLY A N 1
ATOM 634 C CA . GLY A 1 88 ? -8.748 -9.285 3.148 1.00 94.94 88 GLY A CA 1
ATOM 635 C C . GLY A 1 88 ? -7.538 -9.835 2.436 1.00 94.94 88 GLY A C 1
ATOM 636 O O . GLY A 1 88 ? -6.496 -10.088 3.040 1.00 94.94 88 GLY A O 1
ATOM 637 N N . SER A 1 89 ? -7.705 -10.037 1.141 1.00 96.00 89 SER A N 1
ATOM 638 C CA . SER A 1 89 ? -6.643 -10.493 0.260 1.00 96.00 89 SER A CA 1
ATOM 639 C C . SER A 1 89 ? -6.959 -10.134 -1.178 1.00 96.00 89 SER A C 1
ATOM 641 O O . SER A 1 89 ? -8.124 -9.949 -1.549 1.00 96.00 89 SER A O 1
ATOM 643 N N . GLY A 1 90 ? -5.927 -10.134 -2.007 1.00 95.19 90 GLY A N 1
ATOM 644 C CA . GLY A 1 90 ? -6.092 -9.917 -3.427 1.00 95.19 90 GLY A CA 1
ATOM 645 C C . GLY A 1 90 ? -4.791 -9.983 -4.199 1.00 95.19 90 GLY A C 1
ATOM 646 O O . GLY A 1 90 ? -3.826 -10.647 -3.808 1.00 95.19 90 GLY A O 1
ATOM 647 N N . SER A 1 91 ? -4.794 -9.280 -5.319 1.00 93.62 91 SER A N 1
ATOM 648 C CA . SER A 1 91 ? -3.687 -9.183 -6.254 1.00 93.62 91 SER A CA 1
ATOM 649 C C . SER A 1 91 ? -3.226 -7.741 -6.394 1.00 93.62 91 SER A C 1
ATOM 651 O O . SER A 1 91 ? -3.982 -6.798 -6.153 1.00 93.62 91 SER A O 1
ATOM 653 N N . LEU A 1 92 ? -1.971 -7.579 -6.786 1.00 91.19 92 LEU A N 1
ATOM 654 C CA . LEU A 1 92 ? -1.417 -6.296 -7.188 1.00 91.19 92 LEU A CA 1
ATOM 655 C C . LEU A 1 92 ? -0.844 -6.404 -8.596 1.00 91.19 92 LEU A C 1
ATOM 657 O O . LEU A 1 92 ? -0.298 -7.448 -8.975 1.00 91.19 92 LEU A O 1
ATOM 661 N N . VAL A 1 93 ? -0.961 -5.313 -9.338 1.00 90.06 93 VAL A N 1
ATOM 662 C CA . VAL A 1 93 ? -0.257 -5.088 -10.598 1.00 90.06 93 VAL A CA 1
ATOM 663 C C . VAL A 1 93 ? 0.447 -3.748 -10.485 1.00 90.06 93 VAL A C 1
ATOM 665 O O . VAL A 1 93 ? -0.211 -2.737 -10.262 1.00 90.06 93 VAL A O 1
ATOM 668 N N . GLY A 1 94 ? 1.764 -3.753 -10.626 1.00 85.81 94 GLY A N 1
ATOM 669 C CA . GLY A 1 94 ? 2.582 -2.555 -10.677 1.00 85.81 94 GLY A CA 1
ATOM 670 C C . GLY A 1 94 ? 2.882 -2.164 -12.113 1.00 85.81 94 GLY A C 1
ATOM 671 O O . GLY A 1 94 ? 3.293 -3.011 -12.907 1.00 85.81 94 GLY A O 1
ATOM 672 N N . VAL A 1 95 ? 2.722 -0.890 -12.445 1.00 82.94 95 VAL A N 1
ATOM 673 C CA . VAL A 1 95 ? 3.141 -0.317 -13.728 1.00 82.94 95 VAL A CA 1
ATOM 674 C C . VAL A 1 95 ? 4.419 0.476 -13.493 1.00 82.94 95 VAL A C 1
ATOM 676 O O . VAL A 1 95 ? 4.440 1.384 -12.671 1.00 82.94 95 VAL A O 1
ATOM 679 N N . SER A 1 96 ? 5.500 0.132 -14.192 1.00 75.06 96 SER A N 1
ATOM 680 C CA . SER A 1 96 ? 6.733 0.923 -14.128 1.00 75.06 96 SER A CA 1
ATOM 681 C C . SER A 1 96 ? 6.488 2.308 -14.719 1.00 75.06 96 SER A C 1
ATOM 683 O O . SER A 1 96 ? 6.150 2.422 -15.897 1.00 75.06 96 SER A O 1
ATOM 685 N N . VAL A 1 97 ? 6.677 3.345 -13.908 1.00 74.19 97 VAL A N 1
ATOM 686 C CA . VAL A 1 97 ? 6.557 4.750 -14.329 1.00 74.19 97 VAL A CA 1
ATOM 687 C C . VAL A 1 97 ? 7.921 5.424 -14.472 1.00 74.19 97 VAL A C 1
ATOM 689 O O . VAL A 1 97 ? 8.070 6.349 -15.268 1.00 74.19 97 VAL A O 1
ATOM 692 N N . SER A 1 98 ? 8.952 4.901 -13.803 1.00 69.69 98 SER A N 1
ATOM 693 C CA . SER A 1 98 ? 10.354 5.254 -14.042 1.00 69.69 98 SER A CA 1
ATOM 694 C C . SER A 1 98 ? 11.284 4.075 -13.722 1.00 69.69 98 SER A C 1
ATOM 696 O O . SER A 1 98 ? 10.829 2.988 -13.366 1.00 69.69 98 SER A O 1
ATOM 698 N N . GLU A 1 99 ? 12.601 4.269 -13.843 1.00 66.12 99 GLU A N 1
ATOM 699 C CA . GLU A 1 99 ? 13.591 3.256 -13.439 1.00 66.12 99 GLU A CA 1
ATOM 700 C C . GLU A 1 99 ? 13.586 2.984 -11.925 1.00 66.12 99 GLU A C 1
ATOM 702 O O . GLU A 1 99 ? 14.088 1.950 -11.483 1.00 66.12 99 GLU A O 1
ATOM 707 N N . THR A 1 100 ? 13.012 3.890 -11.127 1.00 66.06 100 THR A N 1
ATOM 708 C CA . THR A 1 100 ? 13.025 3.831 -9.659 1.00 66.06 100 THR A CA 1
ATOM 709 C C . THR A 1 100 ? 11.634 3.823 -9.025 1.00 66.06 100 THR A C 1
ATOM 711 O O . THR A 1 100 ? 11.529 3.827 -7.799 1.00 66.06 100 THR A O 1
ATOM 714 N N . GLU A 1 101 ? 10.570 3.818 -9.830 1.00 68.31 101 GLU A N 1
ATOM 715 C CA . GLU A 1 101 ? 9.196 4.003 -9.356 1.00 68.31 101 GLU A CA 1
ATOM 716 C C . GLU A 1 101 ? 8.210 3.078 -10.077 1.00 68.31 101 GLU A C 1
ATOM 718 O O . GLU A 1 101 ? 8.264 2.878 -11.299 1.00 68.31 101 GLU A O 1
ATOM 723 N N . ILE A 1 102 ? 7.304 2.503 -9.287 1.00 75.12 102 ILE A N 1
ATOM 724 C CA . ILE A 1 102 ? 6.257 1.590 -9.736 1.00 75.12 102 ILE A CA 1
ATOM 725 C C . ILE A 1 102 ? 4.926 2.043 -9.145 1.00 75.12 102 ILE A C 1
ATOM 727 O O . ILE A 1 102 ? 4.793 2.159 -7.929 1.00 75.12 102 ILE A O 1
ATOM 731 N N . ASP A 1 103 ? 3.921 2.200 -9.996 1.00 79.94 103 ASP A N 1
ATOM 732 C CA . ASP A 1 103 ? 2.553 2.484 -9.575 1.00 79.94 103 ASP A CA 1
ATOM 733 C C . ASP A 1 103 ? 1.822 1.174 -9.329 1.00 79.94 103 ASP A C 1
ATOM 735 O O . ASP A 1 103 ? 1.447 0.472 -10.271 1.00 79.94 103 ASP A O 1
ATOM 739 N N . ASP A 1 104 ? 1.618 0.831 -8.060 1.00 83.50 104 ASP A N 1
ATOM 740 C CA . ASP A 1 104 ? 0.935 -0.390 -7.664 1.00 83.50 104 ASP A CA 1
ATOM 741 C C . ASP A 1 104 ? -0.586 -0.179 -7.589 1.00 83.50 104 ASP A C 1
ATOM 743 O O . ASP A 1 104 ? -1.137 0.663 -6.866 1.00 83.50 104 ASP A O 1
ATOM 747 N N . ILE A 1 105 ? -1.299 -1.018 -8.334 1.00 87.25 105 ILE A N 1
ATOM 748 C CA . ILE A 1 105 ? -2.753 -1.120 -8.325 1.00 87.25 105 ILE A CA 1
ATOM 749 C C . ILE A 1 105 ? -3.134 -2.370 -7.537 1.00 87.25 105 ILE A C 1
ATOM 751 O O . ILE A 1 105 ? -2.999 -3.499 -8.012 1.00 87.25 105 ILE A O 1
ATOM 755 N N . PHE A 1 106 ? -3.648 -2.158 -6.329 1.00 87.19 106 PHE A N 1
ATOM 756 C CA . PHE A 1 106 ? -4.157 -3.208 -5.451 1.00 87.19 106 PHE A CA 1
ATOM 757 C C . PHE A 1 106 ? -5.628 -3.482 -5.762 1.00 87.19 106 PHE A C 1
ATOM 759 O O . PHE A 1 106 ? -6.457 -2.577 -5.736 1.00 87.19 106 PHE A O 1
ATOM 76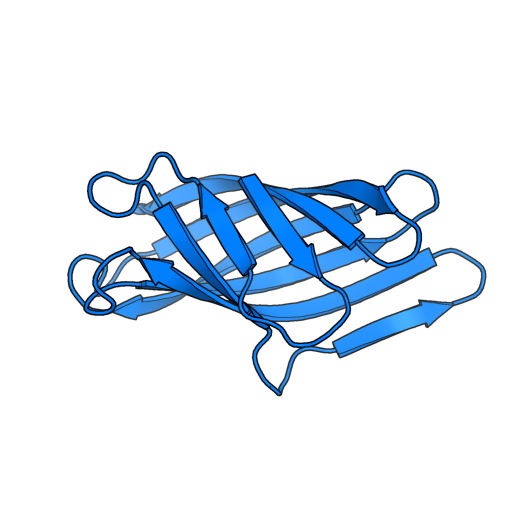6 N N . THR A 1 107 ? -5.962 -4.739 -6.050 1.00 91.38 107 THR A N 1
ATOM 767 C CA . THR A 1 107 ? -7.340 -5.200 -6.271 1.00 91.38 107 THR A CA 1
ATOM 768 C C . THR A 1 107 ? -7.627 -6.404 -5.387 1.00 91.38 107 THR A C 1
ATOM 770 O O . THR A 1 107 ? -6.821 -7.329 -5.325 1.00 91.38 107 THR A O 1
ATOM 773 N N . GLY A 1 108 ? -8.776 -6.433 -4.719 1.00 90.62 108 GLY A N 1
ATOM 774 C CA . GLY A 1 108 ? -9.182 -7.568 -3.894 1.00 90.62 108 GLY A CA 1
ATOM 775 C C . GLY A 1 108 ? -10.427 -7.274 -3.075 1.00 90.62 108 GLY A C 1
ATOM 776 O O . GLY A 1 108 ? -11.175 -6.346 -3.374 1.00 90.62 108 GLY A O 1
ATOM 777 N N . THR A 1 109 ? -10.644 -8.083 -2.044 1.00 89.38 109 THR A N 1
ATOM 778 C CA . THR A 1 109 ? -11.817 -7.990 -1.166 1.00 89.38 109 THR A CA 1
ATOM 779 C C . THR A 1 109 ? -11.392 -7.904 0.290 1.00 89.38 109 THR A C 1
ATOM 781 O O . THR A 1 109 ? -10.488 -8.633 0.707 1.00 89.38 109 THR A O 1
ATOM 784 N N . VAL A 1 110 ? -12.089 -7.068 1.059 1.00 88.69 110 VAL A N 1
ATOM 785 C CA . VAL A 1 110 ? -11.917 -6.901 2.509 1.00 88.69 110 VAL A CA 1
ATOM 786 C C . VAL A 1 110 ? -13.258 -7.088 3.230 1.00 88.69 110 VAL A C 1
ATOM 788 O O . VAL A 1 110 ? -14.311 -6.868 2.628 1.00 88.69 110 VAL A O 1
ATOM 791 N N . ARG A 1 111 ? -13.224 -7.524 4.492 1.00 86.19 111 ARG A N 1
ATOM 792 C CA . ARG A 1 111 ? -14.380 -7.700 5.385 1.00 86.19 111 ARG A CA 1
ATOM 793 C C . ARG A 1 111 ? -14.020 -7.440 6.840 1.00 86.19 111 ARG A C 1
ATOM 795 O O . ARG A 1 111 ? -12.819 -7.585 7.162 1.00 86.19 111 ARG A O 1
#